Protein AF-A0A2R5L543-F1 (afdb_monomer_lite)

Organism: NCBI:txid34597

Sequence (157 aa):
MAELWMNIVAYSMCSGPPQPRDTWKALTSTNQHYLLYTSYDKSCRQVDPCTHLIYQRNDTKTKMLVFQGVSHNRGSWTVENKYILTDKPGDDQVKDYMTSTFDPEHRKYGQNLRLVFAKYGKCFILREIYDGQPNTGSTQHLQGEDSMHSRQVHAMP

Foldseek 3Di:
DKWKFWFFPDPVQQDDDFDDQAPLQQVPLDQKTWGPDIDDPDPPQDDAARWMWGWDDDDPVQQKTKTWIWGDDPHDIDTAIKIKRQADVPGRPPRQKIWIDRDPVPSLQTWIWGWPGGDRPGITMIMTDDPPRRHNDHDDDPVPVVVPPPPDDDDDD

pLDDT: mean 71.65, std 20.93, range [25.69, 94.62]

Secondary structure (DSSP, 8-state):
---EEEEBS-GGGG-SPPPP--HHHHHHS-SEEEEEEEE-SSGGGPPPTT-EEEEEEEETTTTEEEEEEEEEETTEEEEEEEEEE-SBTTBTT-TTEEEEESSGGGGGGSEEEEEEEEETTTEEEEEE---SS----SSSSTTTSGGGSS--S----

Radius of gyration: 17.27 Å; chains: 1; bounding box: 71×31×38 Å

InterPro domains:
  IPR002970 Tick histamine-binding protein [PF02098] (21-129)
  IPR012674 Calycin [G3DSA:2.40.128.20] (18-147)
  IPR012674 Calycin [SSF50814] (14-136)

Structure (mmCIF, N/CA/C/O backbone):
data_AF-A0A2R5L543-F1
#
_entry.id   AF-A0A2R5L543-F1
#
loop_
_atom_site.group_PDB
_atom_site.id
_atom_site.type_symbol
_atom_site.label_atom_id
_atom_site.label_alt_id
_atom_site.label_comp_id
_atom_site.label_asym_id
_atom_site.label_entity_id
_atom_site.label_seq_id
_atom_site.pdbx_PDB_ins_code
_atom_site.Cartn_x
_atom_site.Cartn_y
_atom_site.Cartn_z
_atom_site.occupancy
_atom_site.B_iso_or_equiv
_atom_site.auth_seq_id
_atom_site.auth_comp_id
_atom_site.auth_asym_id
_atom_site.auth_atom_id
_atom_site.pdbx_PDB_model_num
ATOM 1 N N . MET A 1 1 ? 0.700 19.748 -4.240 1.00 27.98 1 MET A N 1
ATOM 2 C CA . MET A 1 1 ? -0.182 19.047 -5.199 1.00 27.98 1 MET A CA 1
ATOM 3 C C . MET A 1 1 ? -0.145 17.577 -4.846 1.00 27.98 1 MET A C 1
ATOM 5 O O . MET A 1 1 ? 0.912 17.118 -4.442 1.00 27.98 1 MET A O 1
ATOM 9 N N . ALA A 1 2 ? -1.295 16.908 -4.821 1.00 25.69 2 ALA A N 1
ATOM 10 C CA . ALA A 1 2 ? -1.396 15.585 -4.221 1.00 25.69 2 ALA A CA 1
ATOM 11 C C . ALA A 1 2 ? -1.314 14.495 -5.273 1.00 25.69 2 ALA A C 1
ATOM 13 O O . ALA A 1 2 ? -2.094 14.483 -6.220 1.00 25.69 2 ALA A O 1
ATOM 14 N N . GLU A 1 3 ? -0.380 13.591 -5.061 1.00 35.31 3 GLU A N 1
ATOM 15 C CA . GLU A 1 3 ? -0.176 12.420 -5.889 1.00 35.31 3 GLU A CA 1
ATOM 16 C C . GLU A 1 3 ? -1.114 11.316 -5.376 1.00 35.31 3 GLU A C 1
ATOM 18 O O . GLU A 1 3 ? -1.391 11.246 -4.181 1.00 35.31 3 GLU A O 1
ATOM 23 N N . LEU A 1 4 ? -1.726 10.519 -6.251 1.00 37.88 4 LEU A N 1
ATOM 24 C CA . LEU A 1 4 ? -2.731 9.521 -5.861 1.00 37.88 4 LEU A CA 1
ATOM 25 C C . LEU A 1 4 ? -2.165 8.120 -6.101 1.00 37.88 4 LEU A C 1
ATOM 27 O O . LEU A 1 4 ? -1.854 7.781 -7.237 1.00 37.88 4 LEU A O 1
ATOM 31 N N . TRP A 1 5 ? -2.082 7.297 -5.057 1.00 41.22 5 TRP A N 1
ATOM 32 C CA . TRP A 1 5 ? -1.688 5.888 -5.152 1.00 41.22 5 TRP A CA 1
ATOM 33 C C . TRP A 1 5 ? -2.949 5.023 -5.059 1.00 41.22 5 TRP A C 1
ATOM 35 O O . TRP A 1 5 ? -3.535 4.894 -3.987 1.00 41.22 5 TRP A O 1
ATOM 45 N N . MET A 1 6 ? -3.428 4.433 -6.155 1.00 43.66 6 MET A N 1
ATOM 46 C CA . MET A 1 6 ? -4.646 3.613 -6.111 1.00 43.66 6 MET A CA 1
ATOM 47 C C . MET A 1 6 ? -4.321 2.118 -6.180 1.00 43.66 6 MET A C 1
ATOM 49 O O . MET A 1 6 ? -4.254 1.531 -7.252 1.00 43.66 6 MET A O 1
ATOM 53 N N . ASN A 1 7 ? -4.161 1.470 -5.027 1.00 46.66 7 ASN A N 1
ATOM 54 C CA . ASN A 1 7 ? -4.130 0.006 -4.959 1.00 46.66 7 ASN A CA 1
ATOM 55 C C . ASN A 1 7 ? -5.557 -0.540 -5.103 1.00 46.66 7 ASN A C 1
ATOM 57 O O . ASN A 1 7 ? -6.376 -0.475 -4.183 1.00 46.66 7 ASN A O 1
ATOM 61 N N . ILE A 1 8 ? -5.868 -1.084 -6.270 1.00 43.12 8 ILE A N 1
ATOM 62 C CA . ILE A 1 8 ? -7.205 -1.547 -6.609 1.00 43.12 8 ILE A CA 1
ATOM 63 C C . ILE A 1 8 ? -7.155 -3.057 -6.847 1.00 43.12 8 ILE A C 1
ATOM 65 O O . ILE A 1 8 ? -6.494 -3.528 -7.760 1.00 43.12 8 ILE A O 1
ATOM 69 N N . VAL A 1 9 ? -7.914 -3.831 -6.070 1.00 44.66 9 VAL A N 1
ATOM 70 C CA . VAL A 1 9 ? -8.144 -5.252 -6.378 1.00 44.66 9 VAL A CA 1
ATOM 71 C C . VAL A 1 9 ? -9.233 -5.413 -7.465 1.00 44.66 9 VAL A C 1
ATOM 73 O O . VAL A 1 9 ? -9.141 -6.343 -8.254 1.00 44.66 9 VAL A O 1
ATOM 76 N N . ALA A 1 10 ? -10.183 -4.471 -7.622 1.00 44.66 10 ALA A N 1
ATOM 77 C CA . ALA A 1 10 ? -10.929 -4.200 -8.875 1.00 44.66 10 ALA A CA 1
ATOM 78 C C . ALA A 1 10 ? -11.741 -2.877 -8.800 1.00 44.66 10 ALA A C 1
ATOM 80 O O . ALA A 1 10 ? -12.500 -2.677 -7.854 1.00 44.66 10 ALA A O 1
ATOM 81 N N . TYR A 1 11 ? -11.622 -1.970 -9.788 1.00 42.97 11 TYR A N 1
ATOM 82 C CA . TYR A 1 11 ? -12.240 -0.618 -9.749 1.00 42.97 11 TYR A CA 1
ATOM 83 C C . TYR A 1 11 ? -13.774 -0.683 -9.768 1.00 42.97 11 TYR A C 1
ATOM 85 O O . TYR A 1 11 ? -14.451 0.029 -9.028 1.00 42.97 11 TYR A O 1
ATOM 93 N N . SER A 1 12 ? -14.325 -1.626 -10.534 1.00 50.31 12 SER A N 1
ATOM 94 C CA . SER A 1 12 ? -15.762 -1.920 -10.581 1.00 50.31 12 SER A CA 1
ATOM 95 C C . SER A 1 12 ? -16.331 -2.415 -9.242 1.00 50.31 12 SER A C 1
ATOM 97 O O . SER A 1 12 ? -17.536 -2.309 -9.011 1.00 50.31 12 SER A O 1
ATOM 99 N N . MET A 1 13 ? -15.483 -2.910 -8.330 1.00 57.69 13 MET A N 1
ATOM 100 C CA . MET A 1 13 ? -15.889 -3.403 -7.008 1.00 57.69 13 MET A CA 1
ATOM 101 C C . MET A 1 13 ? -15.838 -2.338 -5.903 1.00 57.69 13 MET A C 1
ATOM 103 O O . MET A 1 13 ? -16.210 -2.626 -4.761 1.00 57.69 13 MET A O 1
ATOM 107 N N . CYS A 1 14 ? -15.425 -1.109 -6.227 1.00 70.25 14 CYS A N 1
ATOM 108 C CA . CYS A 1 14 ? -15.412 0.022 -5.296 1.00 70.25 14 CYS A CA 1
ATOM 109 C C . CYS A 1 14 ? -16.771 0.728 -5.158 1.00 70.25 14 CYS A C 1
ATOM 111 O O . CYS A 1 14 ? -16.865 1.755 -4.492 1.00 70.25 14 CYS A O 1
ATOM 113 N N . SER A 1 15 ? -17.835 0.194 -5.760 1.00 69.06 15 SER A N 1
ATOM 114 C CA . SER A 1 15 ? -19.181 0.766 -5.699 1.00 69.06 15 SER A CA 1
ATOM 115 C C . SER A 1 15 ? -19.835 0.580 -4.321 1.00 69.06 15 SER A C 1
ATOM 117 O O . SER A 1 15 ? -19.670 -0.450 -3.663 1.00 69.06 15 SER A O 1
ATOM 119 N N . GLY A 1 16 ? -20.597 1.580 -3.866 1.00 73.56 16 GLY A N 1
ATOM 120 C CA . GLY A 1 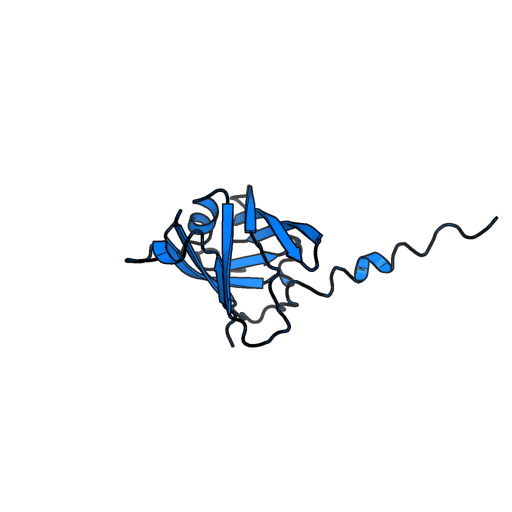16 ? -21.315 1.589 -2.582 1.00 73.56 16 GLY A CA 1
ATOM 121 C C . G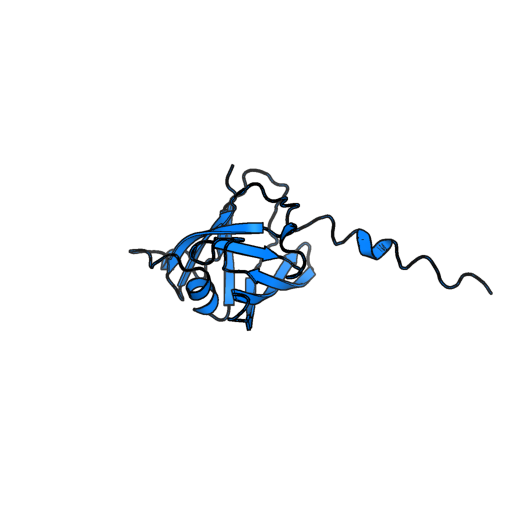LY A 1 16 ? -20.559 2.280 -1.433 1.00 73.56 16 GLY A C 1
ATOM 122 O O . GLY A 1 16 ? -19.456 2.784 -1.636 1.00 73.56 16 GLY A O 1
ATOM 123 N N . PRO A 1 17 ? -21.128 2.298 -0.212 1.00 84.50 17 PRO A N 1
ATOM 124 C CA . PRO A 1 17 ? -20.588 3.090 0.891 1.00 84.50 17 PRO A CA 1
ATOM 125 C C . PRO A 1 17 ? -19.200 2.592 1.336 1.00 84.50 17 PRO A C 1
ATOM 127 O O . PRO A 1 17 ? -18.983 1.372 1.365 1.00 84.50 17 PRO A O 1
ATOM 130 N N . PRO A 1 18 ? -18.264 3.503 1.667 1.00 87.62 18 PRO A N 1
ATOM 131 C CA . PRO A 1 18 ? -16.936 3.146 2.158 1.00 87.62 18 PRO A CA 1
ATOM 132 C C . PRO A 1 18 ? -16.989 2.542 3.566 1.00 87.62 18 PRO A C 1
ATOM 134 O O . PRO A 1 18 ? -17.868 2.860 4.368 1.00 87.62 18 PRO A O 1
ATOM 137 N N . GLN A 1 19 ? -16.003 1.706 3.883 1.00 91.31 19 GLN A N 1
ATOM 138 C CA . GLN A 1 19 ? -15.714 1.269 5.249 1.00 91.31 19 GLN A CA 1
ATOM 139 C C . GLN A 1 19 ? -14.821 2.291 5.976 1.00 91.31 19 GLN A C 1
ATOM 141 O O . GLN A 1 19 ? -14.235 3.168 5.329 1.00 91.31 19 GLN A O 1
ATOM 146 N N . PRO A 1 20 ? -14.693 2.202 7.317 1.00 92.88 20 PRO A N 1
ATOM 147 C CA . PRO A 1 20 ? -13.780 3.052 8.072 1.00 92.88 20 PRO A CA 1
ATOM 148 C C . PRO A 1 20 ? -12.358 3.037 7.499 1.00 92.88 20 PRO A C 1
ATOM 150 O O . PRO A 1 20 ? -11.848 2.010 7.048 1.00 92.88 20 PRO A O 1
ATOM 153 N N . ARG A 1 21 ? -11.699 4.193 7.530 1.00 91.62 21 ARG A N 1
ATOM 154 C CA . ARG A 1 21 ? -10.339 4.347 7.009 1.00 91.62 21 ARG A CA 1
ATOM 155 C C . AR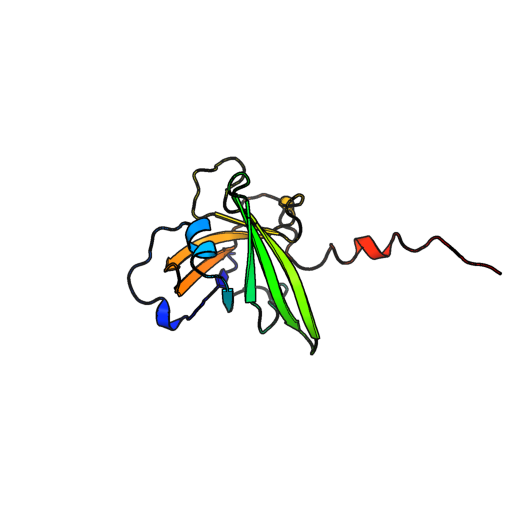G A 1 21 ? -9.344 3.809 8.035 1.00 91.62 21 ARG A C 1
ATOM 157 O O . ARG A 1 21 ? -8.996 4.495 8.988 1.00 91.62 21 ARG A O 1
ATOM 164 N N . ASP A 1 22 ? -8.960 2.558 7.834 1.00 93.81 22 ASP A N 1
ATOM 165 C CA . ASP A 1 22 ? -8.006 1.812 8.650 1.00 93.81 22 ASP A CA 1
ATOM 166 C C . ASP A 1 22 ? -7.017 1.123 7.698 1.00 93.81 22 ASP A C 1
ATOM 168 O O . ASP A 1 22 ? -7.385 0.187 6.981 1.00 93.81 22 ASP A O 1
ATOM 172 N N . THR A 1 23 ? -5.794 1.652 7.621 1.00 91.88 23 THR A N 1
ATOM 173 C CA . THR A 1 23 ? -4.734 1.191 6.711 1.00 91.88 23 THR A CA 1
ATOM 174 C C . THR A 1 23 ? -4.308 -0.231 7.027 1.00 91.88 23 THR A C 1
ATOM 176 O O . THR A 1 23 ? -4.171 -1.037 6.106 1.00 91.88 23 THR A O 1
ATOM 179 N N . TRP A 1 24 ? -4.194 -0.576 8.312 1.00 92.50 24 TRP A N 1
ATOM 180 C CA . TRP A 1 24 ? -3.880 -1.935 8.742 1.00 92.50 24 TRP A CA 1
ATOM 181 C C . TRP A 1 24 ? -4.930 -2.926 8.241 1.00 92.50 24 TRP A C 1
ATOM 183 O O . TRP A 1 24 ? -4.589 -3.904 7.572 1.00 92.50 24 TRP A O 1
ATOM 193 N N . LYS A 1 25 ? -6.220 -2.662 8.495 1.00 93.12 25 LYS A N 1
ATOM 194 C CA . LYS A 1 25 ? -7.306 -3.541 8.023 1.00 93.12 25 LYS A CA 1
ATOM 195 C C . LYS A 1 25 ? -7.387 -3.605 6.503 1.00 93.12 25 LYS A C 1
ATOM 197 O O . LYS A 1 25 ? -7.588 -4.687 5.960 1.00 93.12 25 LYS A O 1
ATOM 202 N N . ALA A 1 26 ? -7.219 -2.481 5.807 1.00 90.06 26 ALA A N 1
ATOM 203 C CA . ALA A 1 26 ? -7.249 -2.462 4.347 1.00 90.06 26 ALA A CA 1
ATOM 204 C C . ALA A 1 26 ? -6.156 -3.361 3.747 1.00 90.06 26 ALA A C 1
ATOM 206 O O . ALA A 1 26 ? -6.454 -4.200 2.898 1.00 90.06 26 ALA A O 1
ATOM 207 N N . LEU A 1 27 ? -4.922 -3.252 4.241 1.00 89.12 27 LEU A N 1
ATOM 208 C CA . LEU A 1 27 ? -3.766 -3.968 3.699 1.00 89.12 27 LEU A CA 1
ATOM 209 C C . LEU A 1 27 ? -3.686 -5.442 4.119 1.00 89.12 27 LEU A C 1
ATOM 211 O O . LEU A 1 27 ? -3.111 -6.241 3.386 1.00 89.12 27 LEU A O 1
ATOM 215 N N . THR A 1 28 ? -4.273 -5.811 5.260 1.00 91.12 28 THR A N 1
ATOM 216 C CA . THR A 1 28 ? -4.297 -7.202 5.759 1.00 91.12 28 THR A CA 1
ATOM 217 C C . THR A 1 28 ? -5.546 -7.983 5.349 1.00 91.12 28 THR A C 1
ATOM 219 O O . THR A 1 28 ? -5.646 -9.176 5.615 1.00 91.12 28 THR A O 1
ATOM 222 N N . SER A 1 29 ? -6.509 -7.331 4.689 1.00 89.81 29 SER A N 1
ATOM 223 C CA . SER A 1 29 ? -7.758 -7.973 4.258 1.00 89.81 29 SER A CA 1
ATOM 224 C C . SER A 1 29 ? -7.612 -8.915 3.058 1.00 89.81 29 SER A C 1
ATOM 226 O O . SER A 1 29 ? -8.512 -9.716 2.806 1.00 89.81 29 SER A O 1
ATOM 228 N N . THR A 1 30 ? -6.499 -8.833 2.326 1.00 86.62 30 THR A N 1
ATOM 229 C CA . THR A 1 30 ? -6.132 -9.748 1.239 1.00 86.62 30 THR A CA 1
ATOM 230 C C . THR A 1 30 ? -4.633 -10.023 1.268 1.00 86.62 30 THR A C 1
ATOM 232 O O . THR A 1 30 ? -3.845 -9.212 1.754 1.00 86.62 30 THR A O 1
ATOM 235 N N . ASN A 1 31 ? -4.230 -11.155 0.688 1.00 87.62 31 ASN A N 1
ATOM 236 C CA . ASN A 1 31 ? -2.816 -11.504 0.546 1.00 87.62 31 ASN A CA 1
ATOM 237 C C . ASN A 1 31 ? -2.140 -10.803 -0.638 1.00 87.62 31 ASN A C 1
ATOM 239 O O . ASN A 1 31 ? -0.918 -10.818 -0.726 1.00 87.62 31 ASN A O 1
ATOM 243 N N . GLN A 1 32 ? -2.900 -10.224 -1.568 1.00 87.69 32 GLN A N 1
ATOM 244 C CA . GLN A 1 32 ? -2.349 -9.611 -2.771 1.00 87.69 32 GLN A CA 1
ATOM 245 C C . GLN A 1 32 ? -3.102 -8.332 -3.131 1.00 87.69 32 GLN A C 1
ATOM 247 O O . GLN A 1 32 ? -4.329 -8.269 -3.000 1.00 87.69 32 GLN A O 1
ATOM 252 N N . HIS A 1 33 ? -2.353 -7.334 -3.598 1.00 86.38 33 HIS A N 1
ATOM 253 C CA . HIS A 1 33 ? -2.851 -6.017 -3.996 1.00 86.38 33 HIS A CA 1
ATOM 254 C C . HIS A 1 33 ? -2.276 -5.643 -5.354 1.00 86.38 33 HIS A C 1
ATOM 256 O O . HIS A 1 33 ? -1.065 -5.700 -5.535 1.00 86.38 33 HIS A O 1
ATOM 262 N N . TYR A 1 34 ? -3.122 -5.236 -6.294 1.00 85.38 34 TYR A N 1
ATOM 263 C CA . TYR A 1 34 ? -2.697 -4.833 -7.633 1.00 85.38 34 TYR A CA 1
ATOM 264 C C . TYR A 1 34 ? -2.831 -3.319 -7.795 1.00 85.38 34 TYR A C 1
ATOM 266 O O . TYR A 1 34 ? -3.793 -2.710 -7.322 1.00 85.38 34 TYR A O 1
ATOM 274 N N . LEU A 1 35 ? -1.875 -2.694 -8.475 1.00 82.06 35 LEU A N 1
ATOM 275 C CA . LEU A 1 35 ? -1.983 -1.296 -8.868 1.00 82.06 35 LEU A CA 1
ATOM 276 C C . LEU A 1 35 ? -2.654 -1.226 -10.241 1.00 82.06 35 LEU A C 1
ATOM 278 O O . LEU A 1 35 ? -2.049 -1.588 -11.247 1.00 82.06 35 LEU A O 1
ATOM 282 N N . LEU A 1 36 ? -3.905 -0.761 -10.287 1.00 79.94 36 LEU A N 1
ATOM 283 C CA . LEU A 1 36 ? -4.645 -0.646 -11.554 1.00 79.94 36 LEU A CA 1
ATOM 284 C C . LEU A 1 36 ? -4.644 0.768 -12.125 1.00 79.94 36 LEU A C 1
ATOM 286 O O . LEU A 1 36 ? -4.785 0.938 -13.332 1.00 79.94 36 LEU A O 1
ATOM 290 N N . TYR A 1 37 ? -4.530 1.788 -11.276 1.00 75.94 37 TYR A N 1
ATOM 291 C CA . TYR A 1 37 ? -4.528 3.173 -11.722 1.00 75.94 37 TYR A CA 1
ATOM 292 C C . TYR A 1 37 ? -3.682 4.032 -10.799 1.00 75.94 37 TYR A C 1
ATOM 294 O O . TYR A 1 37 ? -3.670 3.870 -9.580 1.00 75.94 37 TYR A O 1
ATOM 302 N N . THR A 1 38 ? -3.020 5.005 -11.399 1.00 74.75 38 THR A N 1
ATOM 303 C CA . THR A 1 38 ? -2.322 6.050 -10.678 1.00 74.75 38 THR A CA 1
ATOM 304 C C . THR A 1 38 ? -2.479 7.372 -11.417 1.00 74.75 38 THR A C 1
ATOM 306 O O . THR A 1 38 ? -2.616 7.385 -12.641 1.00 74.75 38 THR A O 1
ATOM 309 N N . SER A 1 39 ? -2.485 8.484 -10.684 1.00 71.81 39 SER A N 1
ATOM 310 C CA . SER A 1 39 ? -2.475 9.820 -11.282 1.00 71.81 39 SER A CA 1
ATOM 311 C C . SER A 1 39 ? -1.389 10.668 -10.638 1.00 71.81 39 SER A C 1
ATOM 313 O O . SER A 1 39 ? -1.478 11.001 -9.451 1.00 71.81 39 SER A O 1
ATOM 315 N N . TYR A 1 40 ? -0.408 11.053 -11.450 1.00 63.84 40 TYR A N 1
ATOM 316 C CA . TYR A 1 40 ? 0.648 11.992 -11.095 1.00 63.84 40 TYR A CA 1
ATOM 317 C C . TYR A 1 40 ? 0.607 13.173 -12.052 1.00 63.84 40 TYR A C 1
ATOM 319 O O . TYR A 1 40 ? 0.507 12.994 -13.262 1.00 63.84 40 TYR A O 1
ATOM 327 N N . ASP A 1 41 ? 0.716 14.376 -11.499 1.00 52.09 41 ASP A N 1
ATOM 328 C CA . ASP A 1 41 ? 0.775 15.618 -12.276 1.00 52.09 41 ASP A CA 1
ATOM 329 C C . ASP A 1 41 ? 2.159 15.827 -12.929 1.00 52.09 41 ASP A C 1
ATOM 331 O O . ASP A 1 41 ? 2.299 16.521 -13.930 1.00 52.09 41 ASP A O 1
ATOM 335 N N . LYS A 1 42 ? 3.211 15.185 -12.392 1.00 50.81 42 LYS A N 1
ATOM 336 C CA . LYS A 1 42 ? 4.583 15.250 -12.921 1.00 50.81 42 LYS A CA 1
ATOM 337 C C . LYS A 1 42 ? 5.090 13.865 -13.321 1.00 50.81 42 LYS A C 1
ATOM 339 O O . LYS A 1 42 ? 5.056 12.926 -12.532 1.00 50.81 42 LYS A O 1
ATOM 344 N N . SER A 1 43 ? 5.622 13.763 -14.540 1.00 46.25 43 SER A N 1
ATOM 345 C CA . SER A 1 43 ? 6.103 12.524 -15.177 1.00 46.25 43 SER A CA 1
ATOM 346 C C . SER A 1 43 ? 7.301 11.851 -14.492 1.00 46.25 43 SER A C 1
ATOM 348 O O . SER A 1 43 ? 7.619 10.710 -14.812 1.00 46.25 43 SER A O 1
ATOM 350 N N . CYS A 1 44 ? 7.970 12.517 -13.546 1.00 47.81 44 CYS A N 1
ATOM 351 C CA . CYS A 1 44 ? 9.171 11.999 -12.884 1.00 47.81 44 CYS A CA 1
ATOM 352 C C . CYS A 1 44 ? 8.915 10.821 -11.927 1.00 47.81 44 CYS A C 1
ATOM 354 O O . CYS A 1 44 ? 9.869 10.223 -11.437 1.00 47.81 44 CYS A O 1
ATOM 356 N N . ARG A 1 45 ? 7.651 10.467 -11.672 1.00 57.62 45 ARG A N 1
ATOM 357 C CA . ARG A 1 45 ? 7.247 9.342 -10.815 1.00 57.62 45 ARG A CA 1
ATOM 358 C C . ARG A 1 45 ? 6.407 8.335 -11.594 1.00 57.62 45 ARG A C 1
ATOM 360 O O . ARG A 1 45 ? 5.330 7.933 -11.165 1.00 57.62 45 ARG A O 1
ATOM 367 N N . GLN A 1 46 ? 6.881 7.969 -12.783 1.00 62.31 46 GLN A N 1
ATOM 368 C CA . GLN A 1 46 ? 6.242 6.929 -13.576 1.00 62.31 46 GLN A CA 1
ATOM 369 C C . GLN A 1 46 ? 6.276 5.617 -12.788 1.00 62.31 46 GLN A C 1
ATOM 371 O O . GLN A 1 46 ? 7.345 5.145 -12.409 1.00 62.31 46 GLN A O 1
ATOM 376 N N . VAL A 1 47 ? 5.100 5.059 -12.507 1.00 71.00 47 VAL A N 1
ATOM 377 C CA . VAL A 1 47 ? 5.013 3.752 -11.864 1.00 71.00 47 VAL A CA 1
ATOM 378 C C . VAL A 1 47 ? 5.167 2.676 -12.922 1.00 71.00 47 VAL A C 1
ATOM 380 O O . VAL A 1 47 ? 4.549 2.745 -13.987 1.00 71.00 47 VAL A O 1
ATOM 383 N N . ASP A 1 48 ? 5.994 1.689 -12.608 1.00 77.69 48 ASP A N 1
ATOM 384 C CA . ASP A 1 48 ? 6.222 0.547 -13.471 1.00 77.69 48 ASP A CA 1
ATOM 385 C C . ASP A 1 48 ? 4.908 -0.209 -13.759 1.00 77.69 48 ASP A C 1
ATOM 387 O O . ASP A 1 48 ? 4.089 -0.432 -12.853 1.00 77.69 48 ASP A O 1
ATOM 391 N N . PRO A 1 49 ? 4.695 -0.648 -15.009 1.00 79.81 49 PRO A N 1
ATOM 392 C CA . PRO A 1 49 ? 3.621 -1.568 -15.360 1.00 79.81 49 PRO A CA 1
ATOM 393 C C . PRO A 1 49 ? 3.589 -2.835 -14.495 1.00 79.81 49 PRO A C 1
ATOM 395 O O . PRO A 1 49 ? 4.591 -3.259 -13.920 1.00 79.81 49 PRO A O 1
ATOM 398 N N . CYS A 1 50 ? 2.415 -3.471 -14.434 1.00 83.19 50 CYS A N 1
ATOM 399 C CA . CYS A 1 50 ? 2.197 -4.741 -13.727 1.00 83.19 50 CYS A CA 1
ATOM 400 C C . CYS A 1 50 ? 2.558 -4.715 -12.227 1.00 83.19 50 CYS A C 1
ATOM 402 O O . CYS A 1 50 ? 2.764 -5.773 -11.631 1.00 83.19 50 CYS A O 1
ATOM 404 N N . THR A 1 51 ? 2.605 -3.527 -11.613 1.00 83.81 51 THR A N 1
ATOM 405 C CA . THR A 1 51 ? 2.927 -3.367 -10.192 1.00 83.81 51 THR A CA 1
ATOM 406 C C . THR A 1 51 ? 1.887 -4.048 -9.301 1.00 83.81 51 THR A C 1
ATOM 408 O O . THR A 1 51 ? 0.690 -3.758 -9.379 1.00 83.81 51 THR A O 1
ATOM 411 N N . HIS A 1 52 ? 2.343 -4.930 -8.416 1.00 86.94 52 HIS A N 1
ATOM 412 C CA . HIS A 1 52 ? 1.519 -5.554 -7.385 1.00 86.94 52 HIS A CA 1
ATOM 413 C C . HIS A 1 52 ? 2.341 -5.904 -6.141 1.00 86.94 52 HIS A C 1
ATOM 415 O O . HIS A 1 52 ? 3.569 -5.949 -6.175 1.00 86.94 52 HIS A O 1
ATOM 421 N N . LEU A 1 53 ? 1.649 -6.122 -5.026 1.00 87.94 53 LEU A N 1
ATOM 422 C CA . LEU A 1 53 ? 2.216 -6.447 -3.723 1.00 87.94 53 LEU A CA 1
ATOM 423 C C . LEU A 1 53 ? 1.659 -7.784 -3.243 1.00 87.94 53 LEU A C 1
ATOM 425 O O . LEU A 1 53 ? 0.448 -7.995 -3.293 1.00 87.94 53 LEU A O 1
ATOM 429 N N . ILE A 1 54 ? 2.528 -8.651 -2.733 1.00 89.19 54 ILE A N 1
ATOM 430 C CA . ILE A 1 54 ? 2.181 -9.945 -2.141 1.00 89.19 54 ILE A CA 1
ATOM 431 C C . ILE A 1 54 ? 2.563 -9.904 -0.664 1.00 89.19 54 ILE A C 1
ATOM 433 O O . ILE A 1 54 ? 3.718 -9.661 -0.322 1.00 89.19 54 ILE A O 1
ATOM 437 N N . TYR A 1 55 ? 1.592 -10.113 0.216 1.00 89.56 55 TYR A N 1
ATOM 438 C CA . TYR A 1 55 ? 1.783 -10.106 1.660 1.00 89.56 55 TYR A CA 1
ATOM 439 C C . TYR A 1 55 ? 2.776 -11.191 2.087 1.00 89.56 55 TYR A C 1
ATOM 441 O O . TYR A 1 55 ? 2.648 -12.344 1.680 1.00 89.56 55 TYR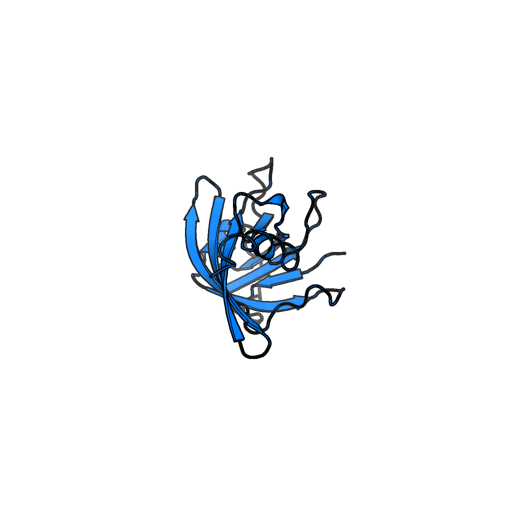 A O 1
ATOM 449 N N . GLN A 1 56 ? 3.753 -10.816 2.915 1.00 94.50 56 GLN A N 1
ATOM 450 C CA . GLN A 1 56 ? 4.765 -11.735 3.444 1.00 94.50 56 GLN A CA 1
ATOM 451 C C . GLN A 1 56 ? 4.582 -11.946 4.946 1.00 94.50 56 GLN A C 1
ATOM 453 O O . GLN A 1 56 ? 4.422 -13.072 5.412 1.00 94.50 56 GLN A O 1
ATOM 458 N N . ARG A 1 57 ? 4.621 -10.857 5.721 1.00 94.62 57 ARG A N 1
ATOM 459 C CA . ARG A 1 57 ? 4.538 -10.894 7.188 1.00 94.62 57 ARG A CA 1
ATOM 460 C C . ARG A 1 57 ? 4.115 -9.546 7.762 1.00 94.62 57 ARG A C 1
ATOM 462 O O . ARG A 1 57 ? 4.130 -8.535 7.062 1.00 94.62 57 ARG A O 1
ATOM 469 N N . ASN A 1 58 ? 3.805 -9.528 9.053 1.00 94.31 58 ASN A N 1
ATOM 470 C CA . ASN A 1 58 ? 3.531 -8.313 9.806 1.00 94.31 58 ASN A CA 1
ATOM 471 C C . ASN A 1 58 ? 4.253 -8.305 11.158 1.00 94.31 58 ASN A C 1
ATOM 473 O O . ASN A 1 58 ? 4.699 -9.340 11.650 1.00 94.31 58 ASN A O 1
ATOM 477 N N . ASP A 1 59 ? 4.360 -7.114 11.733 1.00 92.62 59 ASP A N 1
ATOM 478 C CA . ASP A 1 59 ? 4.728 -6.879 13.121 1.00 92.62 59 ASP A CA 1
ATOM 479 C C . ASP A 1 59 ? 3.694 -5.918 13.719 1.00 92.62 59 ASP A C 1
ATOM 481 O O . ASP A 1 59 ? 3.620 -4.734 13.383 1.00 92.62 59 ASP A O 1
ATOM 485 N N . THR A 1 60 ? 2.846 -6.455 14.593 1.00 90.44 60 THR A N 1
ATOM 486 C CA . THR A 1 60 ? 1.768 -5.707 15.249 1.00 90.44 60 THR A CA 1
ATOM 487 C C . THR A 1 60 ? 2.285 -4.704 16.274 1.00 90.44 60 THR A C 1
ATOM 489 O O . THR A 1 60 ? 1.614 -3.702 16.519 1.00 90.44 60 THR A O 1
ATOM 492 N N . LYS A 1 61 ? 3.469 -4.937 16.855 1.00 88.94 61 LYS A N 1
ATOM 493 C CA . LYS A 1 61 ? 4.077 -4.048 17.850 1.00 88.94 61 LYS A CA 1
ATOM 494 C C . LYS A 1 61 ? 4.592 -2.778 17.186 1.00 88.94 61 LYS A C 1
ATOM 496 O O . LYS A 1 61 ? 4.374 -1.689 17.708 1.00 88.94 61 LYS A O 1
ATOM 501 N N . THR A 1 62 ? 5.246 -2.920 16.036 1.00 86.19 62 THR A N 1
ATOM 502 C CA . THR A 1 62 ? 5.766 -1.785 15.254 1.00 86.19 62 THR A CA 1
ATOM 503 C C . THR A 1 62 ? 4.771 -1.259 14.219 1.00 86.19 62 THR A C 1
ATOM 505 O O . THR A 1 62 ? 5.090 -0.321 13.495 1.00 86.19 62 THR A O 1
ATOM 508 N N . LYS A 1 63 ? 3.556 -1.833 14.152 1.00 89.69 63 LYS A N 1
ATOM 509 C CA . LYS A 1 63 ? 2.522 -1.504 13.154 1.00 89.69 63 LYS A CA 1
ATOM 510 C C . LYS A 1 63 ? 3.086 -1.547 11.722 1.00 89.69 63 LYS A C 1
ATOM 512 O O . LYS A 1 63 ? 2.767 -0.705 10.884 1.00 89.69 63 LYS A O 1
ATOM 517 N N . MET A 1 64 ? 3.924 -2.547 11.447 1.00 91.56 64 MET A N 1
ATOM 518 C CA . MET A 1 64 ? 4.613 -2.734 10.174 1.00 91.56 64 MET A CA 1
ATOM 519 C C . MET A 1 64 ? 4.043 -3.926 9.401 1.00 91.56 64 MET A C 1
ATOM 521 O O . MET A 1 64 ? 3.793 -4.998 9.953 1.00 91.56 64 MET A O 1
ATOM 525 N N . LEU A 1 65 ? 3.902 -3.758 8.092 1.00 91.81 65 LEU A N 1
ATOM 526 C CA . LEU A 1 65 ? 3.563 -4.802 7.134 1.00 91.81 65 LEU A CA 1
ATOM 527 C C . LEU A 1 65 ? 4.702 -4.946 6.125 1.00 91.81 65 LEU A C 1
ATOM 529 O O . LEU A 1 65 ? 5.232 -3.947 5.639 1.00 91.81 65 LEU A O 1
ATOM 533 N N . VAL A 1 66 ? 5.062 -6.181 5.789 1.00 91.75 66 VAL A N 1
ATOM 534 C CA . VAL A 1 66 ? 6.074 -6.486 4.773 1.00 91.75 66 VAL A CA 1
ATOM 535 C C . VAL A 1 66 ? 5.393 -7.149 3.588 1.00 91.75 66 VAL A C 1
ATOM 537 O O . VAL A 1 66 ? 4.710 -8.168 3.733 1.00 91.75 66 VAL A O 1
ATOM 540 N N . PHE A 1 67 ? 5.613 -6.575 2.413 1.00 89.44 67 PHE A N 1
ATOM 541 C CA . PHE A 1 67 ? 5.133 -7.079 1.138 1.00 89.44 67 PHE A CA 1
ATOM 542 C C . PHE A 1 67 ? 6.313 -7.365 0.216 1.00 89.44 67 PHE A C 1
ATOM 544 O O . PHE A 1 67 ? 7.291 -6.628 0.209 1.00 89.44 67 PHE A O 1
ATOM 551 N N . GLN A 1 68 ? 6.194 -8.392 -0.613 1.00 90.19 68 GLN A N 1
ATOM 552 C CA . GLN A 1 68 ? 7.015 -8.534 -1.805 1.00 90.19 68 GLN A CA 1
ATOM 553 C C . GLN A 1 68 ? 6.343 -7.735 -2.924 1.00 90.19 68 GLN A C 1
ATOM 555 O O . GLN A 1 68 ? 5.223 -8.045 -3.331 1.00 90.19 68 GLN A O 1
ATOM 560 N N . GLY A 1 69 ? 6.995 -6.671 -3.370 1.00 85.75 69 GLY A N 1
ATOM 561 C CA . GLY A 1 69 ? 6.613 -5.896 -4.536 1.00 85.75 69 GLY A CA 1
ATOM 562 C C . GLY A 1 69 ? 7.159 -6.518 -5.811 1.00 85.75 69 GLY A C 1
ATOM 563 O O . GLY A 1 69 ? 8.309 -6.947 -5.860 1.00 85.75 69 GLY A O 1
ATOM 564 N N . VAL A 1 70 ? 6.318 -6.557 -6.835 1.00 85.88 70 VAL A N 1
ATOM 565 C CA . VAL A 1 70 ? 6.654 -7.058 -8.165 1.00 85.88 70 VAL A CA 1
ATOM 566 C C . VAL A 1 70 ? 6.231 -6.012 -9.183 1.00 85.88 70 VAL A C 1
ATOM 568 O O . VAL A 1 70 ? 5.100 -5.528 -9.119 1.00 85.88 70 VAL A O 1
ATOM 571 N N . SER A 1 71 ? 7.109 -5.672 -10.120 1.00 85.12 71 SER A N 1
ATOM 572 C CA . SER A 1 71 ? 6.808 -4.779 -11.242 1.00 85.12 71 SER A CA 1
ATOM 573 C C . SER A 1 71 ? 7.508 -5.236 -12.522 1.00 85.12 71 SER A C 1
ATOM 575 O O . SER A 1 71 ? 8.402 -6.083 -12.489 1.00 85.12 71 SER A O 1
ATOM 577 N N . HIS A 1 72 ? 7.085 -4.698 -13.666 1.00 84.31 72 HIS A N 1
ATOM 578 C CA . HIS A 1 72 ? 7.699 -4.976 -14.958 1.00 84.31 72 HIS A CA 1
ATOM 579 C C . HIS A 1 72 ? 8.054 -3.677 -15.676 1.00 84.31 72 HIS A C 1
ATOM 581 O O . HIS A 1 72 ? 7.177 -2.877 -16.004 1.00 84.31 72 HIS A O 1
ATOM 587 N N . ASN A 1 73 ? 9.333 -3.498 -15.994 1.00 80.12 73 ASN A N 1
ATOM 588 C CA . ASN A 1 73 ? 9.830 -2.325 -16.703 1.00 80.12 73 ASN A CA 1
ATOM 589 C C . ASN A 1 73 ? 10.834 -2.754 -17.781 1.00 80.12 73 ASN A C 1
ATOM 591 O O . ASN A 1 73 ? 11.688 -3.598 -17.532 1.00 80.12 73 ASN A O 1
ATOM 595 N N . ARG A 1 74 ? 10.715 -2.198 -18.996 1.00 83.25 74 ARG A N 1
ATOM 596 C CA . ARG A 1 74 ? 11.639 -2.416 -20.135 1.00 83.25 74 ARG A CA 1
ATOM 597 C C . ARG A 1 74 ? 12.000 -3.887 -20.433 1.00 83.25 74 ARG A C 1
ATOM 599 O O . ARG A 1 74 ? 13.102 -4.170 -20.887 1.00 83.25 74 ARG A O 1
ATOM 606 N N . GLY A 1 75 ? 11.062 -4.814 -20.232 1.00 87.31 75 GLY A N 1
ATOM 607 C CA . GLY A 1 75 ? 11.259 -6.239 -20.530 1.00 87.31 75 GLY A CA 1
ATOM 608 C C . GLY A 1 75 ? 11.875 -7.053 -19.388 1.00 87.31 75 GLY A C 1
ATOM 609 O O . GLY A 1 75 ? 12.170 -8.230 -19.580 1.00 87.31 75 GLY A O 1
ATOM 610 N N . SER A 1 76 ? 12.066 -6.452 -18.212 1.00 88.25 76 SER A N 1
ATOM 611 C CA . SER A 1 76 ? 12.554 -7.130 -17.012 1.00 88.25 76 SER A CA 1
ATOM 612 C C . SER A 1 76 ? 11.540 -7.055 -15.875 1.00 88.25 76 SER A C 1
ATOM 614 O O . SER A 1 76 ? 10.892 -6.025 -15.674 1.00 88.25 76 SER A O 1
ATOM 616 N N . TRP A 1 77 ? 11.443 -8.145 -15.116 1.00 88.69 77 TRP A N 1
ATOM 617 C CA . TRP A 1 77 ? 10.710 -8.191 -13.856 1.00 88.69 77 TRP A CA 1
ATOM 618 C C . TRP A 1 77 ? 11.612 -7.763 -12.703 1.00 88.69 77 TRP A C 1
ATOM 620 O O . TRP A 1 77 ? 12.723 -8.275 -12.562 1.00 88.69 77 TRP A O 1
ATOM 630 N N . THR A 1 78 ? 11.102 -6.872 -11.861 1.00 87.00 78 THR A N 1
ATOM 631 C CA . THR A 1 78 ? 11.736 -6.463 -10.607 1.00 87.00 78 THR A CA 1
ATOM 632 C C . THR A 1 78 ? 10.955 -7.069 -9.452 1.00 87.00 78 THR A C 1
ATOM 634 O O . THR A 1 78 ? 9.725 -6.998 -9.434 1.00 87.00 78 THR A O 1
ATOM 637 N N . VAL A 1 79 ? 11.665 -7.661 -8.491 1.00 87.19 79 VAL A N 1
ATOM 638 C CA . VAL A 1 79 ? 11.090 -8.202 -7.256 1.00 87.19 79 VAL A CA 1
ATOM 639 C C . VAL A 1 79 ? 11.864 -7.636 -6.073 1.00 87.19 79 VAL A C 1
ATOM 641 O O . VAL A 1 79 ? 13.066 -7.855 -5.955 1.00 87.19 79 VAL A O 1
ATOM 644 N N . GLU A 1 80 ? 11.177 -6.914 -5.198 1.00 83.69 80 GLU A N 1
ATOM 645 C CA . GLU A 1 80 ? 11.783 -6.194 -4.075 1.00 83.69 80 GLU A CA 1
ATOM 646 C C . GLU A 1 80 ? 10.859 -6.212 -2.857 1.00 83.69 80 GLU A C 1
ATOM 648 O O . GLU A 1 80 ? 9.638 -6.224 -2.993 1.00 83.69 80 GLU A O 1
ATOM 653 N N . ASN A 1 81 ? 11.410 -6.198 -1.646 1.00 85.25 81 ASN A N 1
ATOM 654 C CA . ASN A 1 81 ? 10.577 -6.070 -0.453 1.00 85.25 81 ASN A CA 1
ATOM 655 C C . ASN A 1 81 ? 10.181 -4.607 -0.229 1.00 85.25 81 ASN A C 1
ATOM 657 O O . ASN A 1 81 ? 10.999 -3.698 -0.353 1.00 85.25 81 ASN A O 1
ATOM 661 N N . LYS A 1 82 ? 8.923 -4.397 0.158 1.00 83.00 82 LYS A N 1
ATOM 662 C CA . LYS A 1 82 ? 8.372 -3.112 0.584 1.00 83.00 82 LYS A CA 1
ATOM 663 C C . LYS A 1 82 ? 7.861 -3.216 2.008 1.00 83.00 82 LYS A C 1
ATOM 665 O O . LYS A 1 82 ? 7.144 -4.153 2.365 1.00 83.00 82 LYS A O 1
ATOM 670 N N . TYR A 1 83 ? 8.207 -2.217 2.801 1.00 87.12 83 TYR A N 1
ATOM 671 C CA . TYR A 1 83 ? 7.826 -2.092 4.196 1.00 87.12 83 TYR A CA 1
ATOM 672 C C . TYR A 1 83 ? 6.805 -0.967 4.310 1.00 87.12 83 TYR A C 1
ATOM 674 O O . TYR A 1 83 ? 7.039 0.149 3.847 1.00 87.12 83 TYR A O 1
ATOM 682 N N . ILE A 1 84 ? 5.656 -1.267 4.904 1.00 88.75 84 ILE A N 1
ATOM 683 C CA . ILE A 1 84 ? 4.571 -0.311 5.101 1.00 88.75 84 ILE A CA 1
ATOM 684 C C . ILE A 1 84 ? 4.332 -0.161 6.597 1.00 88.75 84 ILE A C 1
ATOM 686 O O . ILE A 1 84 ? 3.870 -1.096 7.246 1.00 88.75 84 ILE A O 1
ATOM 690 N N . LEU A 1 85 ? 4.629 1.016 7.137 1.00 89.69 85 LEU A N 1
ATOM 691 C CA . LEU A 1 85 ? 4.292 1.381 8.511 1.00 89.69 85 LEU A CA 1
ATOM 692 C C . LEU A 1 85 ? 2.916 2.044 8.513 1.00 89.69 85 LEU A C 1
ATOM 694 O O . LEU A 1 85 ? 2.699 2.971 7.738 1.00 89.69 85 LEU A O 1
ATOM 698 N N . THR A 1 86 ? 1.978 1.581 9.337 1.00 89.00 86 THR A N 1
ATOM 699 C CA . THR A 1 86 ? 0.571 2.035 9.325 1.00 89.00 86 THR A CA 1
ATOM 700 C C . THR A 1 86 ? 0.218 2.975 10.480 1.00 89.00 86 THR A C 1
ATOM 702 O O . THR A 1 86 ? -0.954 3.169 10.795 1.00 89.00 86 THR A O 1
ATOM 705 N N . ASP A 1 87 ? 1.219 3.504 11.170 1.00 85.25 87 ASP A N 1
ATOM 706 C CA . ASP A 1 87 ? 1.095 4.508 12.221 1.00 85.25 87 ASP A CA 1
ATOM 707 C C . ASP A 1 87 ? 1.535 5.876 11.696 1.00 85.25 87 ASP A C 1
ATOM 709 O O . ASP A 1 87 ? 2.273 5.951 10.717 1.00 85.25 87 ASP A O 1
ATOM 713 N N . LYS A 1 88 ? 1.131 6.971 12.340 1.00 82.62 88 LYS A N 1
ATOM 714 C CA . LYS A 1 88 ? 1.715 8.286 12.067 1.00 82.62 88 LYS A CA 1
ATOM 715 C C . LYS A 1 88 ? 2.801 8.577 13.112 1.00 82.62 88 LYS A C 1
ATOM 717 O O . LYS A 1 88 ? 2.544 8.382 14.302 1.00 82.62 88 LYS A O 1
ATOM 722 N N . PRO A 1 89 ? 3.991 9.074 12.722 1.00 75.56 89 PRO A N 1
ATOM 723 C CA . PRO A 1 89 ? 5.021 9.445 13.687 1.00 75.56 89 PRO A CA 1
ATOM 724 C C . PRO A 1 89 ? 4.477 10.442 14.717 1.00 75.56 89 PRO A C 1
ATOM 726 O O . PRO A 1 89 ? 3.966 11.501 14.353 1.00 75.56 89 PRO A O 1
ATOM 729 N N . GLY A 1 90 ? 4.571 10.087 16.000 1.00 77.94 90 GLY A N 1
ATOM 730 C CA . GLY A 1 90 ? 4.093 10.917 17.110 1.00 77.94 90 GLY A CA 1
ATOM 731 C C . GLY A 1 90 ? 2.578 10.908 17.348 1.00 77.94 90 GLY A C 1
ATOM 732 O O . GLY A 1 90 ? 2.131 11.579 18.272 1.00 77.94 90 GLY A O 1
ATOM 733 N N . ASP A 1 91 ? 1.789 10.165 16.563 1.00 81.06 91 ASP A N 1
ATOM 734 C CA . ASP A 1 91 ? 0.341 10.031 16.762 1.00 81.06 91 ASP A CA 1
ATOM 735 C C . ASP A 1 91 ? -0.166 8.671 16.259 1.00 81.06 91 ASP A C 1
ATOM 737 O O . ASP A 1 91 ? -0.493 8.463 15.088 1.00 81.06 91 ASP A O 1
ATOM 741 N N . ASP A 1 92 ? -0.243 7.712 17.172 1.00 77.81 92 ASP A N 1
ATOM 742 C CA . ASP A 1 92 ? -0.567 6.327 16.851 1.00 77.81 92 ASP A CA 1
ATOM 743 C C . ASP A 1 92 ? -2.083 6.066 16.688 1.00 77.81 92 ASP A C 1
ATOM 745 O O . ASP A 1 92 ? -2.478 4.951 16.315 1.00 77.81 92 ASP A O 1
ATOM 749 N N . GLN A 1 93 ? -2.913 7.088 16.946 1.00 85.50 93 GLN A N 1
ATOM 750 C CA . GLN A 1 93 ? -4.373 7.051 16.825 1.00 85.50 93 GLN A CA 1
ATOM 751 C C . GLN A 1 93 ? -4.841 7.294 15.388 1.00 85.50 93 GLN A C 1
ATOM 753 O O . GLN A 1 93 ? -5.971 6.941 15.033 1.00 85.50 93 GLN A O 1
ATOM 758 N N . VAL A 1 94 ? -3.987 7.872 14.537 1.00 85.81 94 VAL A N 1
ATOM 759 C CA . VAL A 1 94 ? -4.297 8.085 13.121 1.00 85.81 94 VAL A CA 1
ATOM 760 C C . VAL A 1 94 ? -4.254 6.756 12.374 1.00 85.81 94 VAL A C 1
ATOM 762 O O . VAL A 1 94 ? -3.192 6.240 12.042 1.00 85.81 94 VAL A O 1
ATOM 765 N N . LYS A 1 95 ? -5.435 6.211 12.074 1.00 92.06 95 LYS A N 1
ATOM 766 C CA . LYS A 1 95 ? -5.587 4.918 11.383 1.00 92.06 95 LYS A CA 1
ATOM 767 C C . LYS A 1 95 ? -5.622 5.017 9.862 1.00 92.06 95 LYS A C 1
ATOM 769 O O . LYS A 1 95 ? -5.594 3.996 9.189 1.00 92.06 95 LYS A O 1
ATOM 774 N N . ASP A 1 96 ? -5.724 6.220 9.304 1.00 91.56 96 ASP A N 1
ATOM 775 C CA . ASP A 1 96 ? -5.791 6.429 7.857 1.00 91.56 96 ASP A CA 1
ATOM 776 C C . ASP A 1 96 ? -4.437 6.800 7.239 1.00 91.56 96 ASP A C 1
ATOM 778 O O . ASP A 1 96 ? -4.388 7.151 6.065 1.00 91.56 96 ASP A O 1
ATOM 782 N N . TYR A 1 97 ? -3.347 6.710 8.002 1.00 90.31 97 TYR A N 1
ATOM 783 C CA . TYR A 1 97 ? -1.997 7.064 7.575 1.00 90.31 97 TYR A CA 1
ATOM 784 C C . TYR A 1 97 ? -1.146 5.813 7.352 1.00 90.31 97 TYR A C 1
ATOM 786 O O . TYR A 1 97 ? -1.331 4.787 8.012 1.00 90.31 97 TYR A O 1
ATOM 794 N N . MET A 1 98 ? -0.205 5.902 6.417 1.00 88.31 98 MET A N 1
ATOM 795 C CA . MET A 1 98 ? 0.878 4.940 6.289 1.00 88.31 98 MET A CA 1
ATOM 796 C C . MET A 1 98 ? 2.112 5.550 5.617 1.00 88.31 98 MET A C 1
ATOM 798 O O . MET A 1 98 ? 1.999 6.486 4.827 1.00 88.31 98 MET A O 1
ATOM 802 N N . THR A 1 99 ? 3.280 4.970 5.875 1.00 86.62 99 THR A N 1
ATOM 803 C CA . THR A 1 99 ? 4.532 5.267 5.172 1.00 86.62 99 THR A CA 1
ATOM 804 C C . THR A 1 99 ? 5.007 4.015 4.442 1.00 86.62 99 THR A C 1
ATOM 806 O O . THR A 1 99 ? 5.167 2.971 5.069 1.00 86.62 99 THR A O 1
ATOM 809 N N . SER A 1 100 ? 5.257 4.115 3.136 1.00 83.25 100 SER A N 1
ATOM 810 C CA . SER A 1 100 ? 5.877 3.055 2.328 1.00 83.25 100 SER A CA 1
ATOM 811 C C . SER A 1 100 ? 7.373 3.321 2.166 1.00 83.25 100 SER A C 1
ATOM 813 O O . SER A 1 100 ? 7.748 4.401 1.719 1.00 83.25 100 SER A O 1
ATOM 815 N N . THR A 1 101 ? 8.227 2.350 2.479 1.00 78.56 101 THR A N 1
ATOM 816 C CA . THR A 1 101 ? 9.695 2.455 2.391 1.00 78.56 101 THR A CA 1
ATOM 817 C C . THR A 1 101 ? 10.323 1.134 1.923 1.00 78.56 101 THR A C 1
ATOM 819 O O . THR A 1 101 ? 9.704 0.073 2.020 1.00 78.56 101 THR A O 1
ATOM 822 N N . PHE A 1 102 ? 11.551 1.193 1.407 1.00 70.50 102 PHE A N 1
ATOM 823 C CA . PHE A 1 102 ? 12.367 0.014 1.067 1.00 70.50 102 PHE A CA 1
ATOM 824 C C . PHE A 1 102 ? 13.168 -0.513 2.252 1.00 70.50 102 PHE A C 1
ATOM 826 O O . PHE A 1 102 ? 13.645 -1.642 2.221 1.00 70.50 102 PHE A O 1
ATOM 833 N N . ASP A 1 103 ? 13.279 0.293 3.302 1.00 74.69 103 ASP A N 1
ATOM 834 C CA . ASP A 1 103 ? 13.960 -0.061 4.534 1.00 74.69 103 ASP A CA 1
ATOM 835 C C . ASP A 1 103 ? 13.191 0.549 5.721 1.00 74.69 103 ASP A C 1
ATOM 837 O O . ASP A 1 103 ? 12.947 1.767 5.735 1.00 74.69 103 ASP A O 1
ATOM 841 N N . PRO A 1 104 ? 12.755 -0.276 6.694 1.00 71.19 104 PRO A N 1
ATOM 842 C CA . PRO A 1 104 ? 11.964 0.182 7.829 1.00 71.19 104 PRO A CA 1
ATOM 843 C C . PRO A 1 104 ? 12.727 1.128 8.770 1.00 71.19 104 PRO A C 1
ATOM 845 O O . PRO A 1 104 ? 12.093 1.982 9.393 1.00 71.19 104 PRO A O 1
ATOM 848 N N . GLU A 1 105 ? 14.059 1.038 8.850 1.00 76.25 105 GLU A N 1
ATOM 849 C CA . GLU A 1 105 ? 14.893 1.939 9.664 1.00 76.25 105 GLU A CA 1
ATOM 850 C C . GLU A 1 105 ? 15.007 3.333 9.027 1.00 76.25 105 GLU A C 1
ATOM 852 O O . GLU A 1 105 ? 15.215 4.348 9.696 1.00 76.25 105 GLU A O 1
ATOM 857 N N . HIS A 1 106 ? 14.766 3.405 7.720 1.00 71.38 106 HIS A N 1
ATOM 858 C CA . HIS A 1 106 ? 14.923 4.591 6.893 1.00 71.38 106 HIS A CA 1
ATOM 859 C C . HIS A 1 106 ? 13.584 5.224 6.487 1.00 71.38 106 HIS A C 1
ATOM 861 O O . HIS A 1 106 ? 13.416 5.730 5.377 1.00 71.38 106 HIS A O 1
ATOM 867 N N . ARG A 1 107 ? 12.624 5.268 7.421 1.00 68.50 107 ARG A N 1
ATOM 868 C CA . ARG A 1 107 ? 11.273 5.829 7.218 1.00 68.50 107 ARG A CA 1
ATOM 869 C C . ARG A 1 107 ? 11.254 7.233 6.590 1.00 68.50 107 ARG A C 1
ATOM 871 O O . ARG A 1 107 ? 10.375 7.524 5.785 1.00 68.50 107 ARG A O 1
ATOM 878 N N . LYS A 1 108 ? 12.239 8.075 6.919 1.00 66.75 108 LYS A N 1
ATOM 879 C CA . LYS A 1 108 ? 12.455 9.429 6.361 1.00 66.75 108 LYS A CA 1
ATOM 880 C C . LYS A 1 108 ? 12.790 9.465 4.861 1.00 66.75 108 LYS A C 1
ATOM 882 O O . LYS A 1 108 ? 12.984 10.533 4.309 1.00 66.75 108 LYS A O 1
ATOM 887 N N . TYR A 1 109 ? 12.957 8.321 4.208 1.00 68.31 109 TYR A N 1
ATOM 888 C CA . TYR A 1 109 ? 13.132 8.235 2.755 1.00 68.31 109 TYR A CA 1
ATOM 889 C C . TYR A 1 109 ? 11.917 7.579 2.081 1.00 68.31 109 TYR A C 1
ATOM 891 O O . TYR A 1 109 ? 11.924 7.335 0.876 1.00 68.31 109 TYR A O 1
ATOM 899 N N . GLY A 1 110 ? 10.865 7.305 2.859 1.00 72.31 110 GLY A N 1
ATOM 900 C CA . GLY A 1 110 ? 9.625 6.711 2.392 1.00 72.31 110 GLY A CA 1
ATOM 901 C C . GLY A 1 110 ? 8.648 7.706 1.764 1.00 72.31 110 GLY A C 1
ATOM 902 O O . GLY A 1 110 ? 8.874 8.913 1.687 1.00 72.31 110 GLY A O 1
ATOM 903 N N . GLN A 1 111 ? 7.523 7.164 1.307 1.00 78.19 111 GLN A N 1
ATOM 904 C CA . GLN A 1 111 ? 6.376 7.904 0.793 1.00 78.19 111 GLN A CA 1
ATOM 905 C C . GLN A 1 111 ? 5.240 7.869 1.810 1.00 78.19 111 GLN A C 1
ATOM 907 O O . GLN A 1 111 ? 4.766 6.791 2.180 1.00 78.19 111 GLN A O 1
ATOM 912 N N . ASN A 1 112 ? 4.781 9.048 2.227 1.00 81.06 112 ASN A N 1
ATOM 913 C CA . ASN A 1 112 ? 3.666 9.188 3.158 1.00 81.06 112 ASN A CA 1
ATOM 914 C C . ASN A 1 112 ? 2.343 9.215 2.399 1.00 81.06 112 ASN A C 1
ATOM 916 O O . ASN A 1 112 ? 2.130 10.000 1.475 1.00 81.06 112 ASN A O 1
ATOM 920 N N . LEU A 1 113 ? 1.440 8.332 2.801 1.00 83.06 113 LEU A N 1
ATOM 921 C CA . LEU A 1 113 ? 0.200 8.035 2.112 1.00 83.06 113 LEU A CA 1
ATOM 922 C C . LEU A 1 113 ? -0.953 8.107 3.110 1.00 83.06 113 LEU A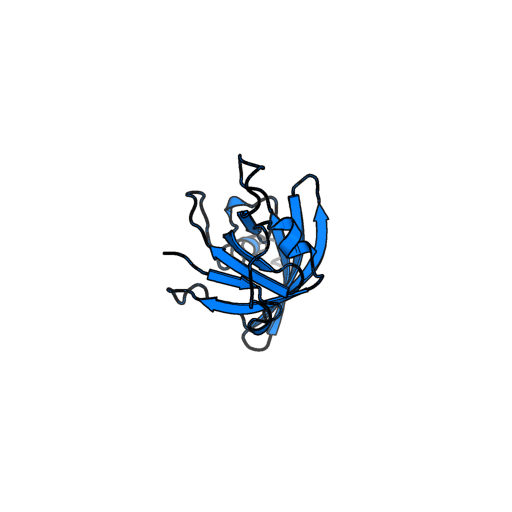 C 1
ATOM 924 O O . LEU A 1 113 ? -0.857 7.671 4.256 1.00 83.06 113 LEU A O 1
ATOM 928 N N . ARG A 1 114 ? -2.078 8.639 2.647 1.00 86.56 114 ARG A N 1
ATOM 929 C CA . ARG A 1 114 ? -3.335 8.681 3.378 1.00 86.56 114 ARG A CA 1
ATOM 930 C C . ARG A 1 114 ? -4.374 7.835 2.669 1.00 86.56 114 ARG A C 1
ATOM 932 O O . ARG A 1 114 ? -4.653 8.051 1.493 1.00 86.56 114 ARG A O 1
ATOM 939 N N . LEU A 1 115 ? -4.994 6.918 3.391 1.00 89.56 115 LEU A N 1
ATOM 940 C CA . LEU A 1 115 ? -6.155 6.165 2.948 1.00 89.56 115 LEU A CA 1
ATOM 941 C C . LEU A 1 115 ? -7.359 7.103 2.857 1.00 89.56 115 LEU A C 1
ATOM 943 O O . LEU A 1 115 ? -7.834 7.618 3.866 1.00 89.56 115 LEU A O 1
ATOM 947 N N . VAL A 1 116 ? -7.858 7.347 1.647 1.00 88.56 116 VAL A N 1
ATOM 948 C CA . VAL A 1 116 ? -9.017 8.228 1.416 1.00 88.56 116 VAL A CA 1
ATOM 949 C C . VAL A 1 116 ? -10.303 7.446 1.167 1.00 88.56 116 VAL A C 1
ATOM 951 O O . VAL A 1 116 ? -11.387 7.965 1.415 1.00 88.56 116 VAL A O 1
ATOM 954 N N . PHE A 1 117 ? -10.192 6.183 0.754 1.00 88.06 117 PHE A N 1
ATOM 955 C CA . PHE A 1 117 ? -11.320 5.277 0.559 1.00 88.06 117 PHE A CA 1
ATOM 956 C C . PHE A 1 117 ? -10.889 3.836 0.826 1.00 88.06 117 PHE A C 1
ATOM 958 O O . PHE A 1 117 ? -9.790 3.448 0.434 1.00 88.06 117 PHE A O 1
ATOM 965 N N . ALA A 1 118 ? -11.758 3.033 1.439 1.00 88.38 118 ALA A N 1
ATOM 966 C CA . ALA A 1 118 ? -11.518 1.610 1.635 1.00 88.38 118 ALA A CA 1
ATOM 967 C C . ALA A 1 118 ? -12.802 0.789 1.494 1.00 88.38 118 ALA A C 1
ATOM 969 O O . ALA A 1 118 ? -13.851 1.132 2.045 1.00 88.38 118 ALA A O 1
ATOM 970 N N . LYS A 1 119 ? -12.666 -0.345 0.811 1.00 89.94 119 LYS A N 1
ATOM 971 C CA . LYS A 1 119 ? -13.506 -1.531 0.936 1.00 89.94 119 LYS A CA 1
ATOM 972 C C . LYS A 1 119 ? -12.581 -2.723 1.137 1.00 89.94 119 LYS A C 1
ATOM 974 O O . LYS A 1 119 ? -11.977 -3.215 0.185 1.00 89.94 119 LYS A O 1
ATOM 979 N N . TYR A 1 120 ? -12.447 -3.152 2.384 1.00 88.38 120 TYR A N 1
ATOM 980 C CA . TYR A 1 120 ? -11.621 -4.280 2.790 1.00 88.38 120 TYR A CA 1
ATOM 981 C C . TYR A 1 120 ? -11.938 -5.503 1.928 1.00 88.38 120 TYR A C 1
ATOM 983 O O . TYR A 1 120 ? -13.099 -5.790 1.626 1.00 88.38 120 TYR A O 1
ATOM 991 N N . GLY A 1 121 ? -10.896 -6.195 1.486 1.00 84.81 121 GLY A N 1
ATOM 992 C CA . GLY A 1 121 ? -11.006 -7.343 0.598 1.00 84.81 121 GLY A CA 1
ATOM 993 C C . GLY A 1 121 ? -11.173 -6.987 -0.882 1.00 84.81 121 GLY A C 1
ATOM 994 O O . GLY A 1 121 ? -11.067 -7.874 -1.723 1.00 84.81 121 GLY A O 1
ATOM 995 N N . LYS A 1 122 ? -11.487 -5.725 -1.221 1.00 85.75 122 LYS A N 1
ATOM 996 C CA . LYS A 1 122 ? -11.982 -5.351 -2.559 1.00 85.75 122 LYS A CA 1
ATOM 997 C C . LYS A 1 122 ? -11.215 -4.232 -3.245 1.00 85.75 122 LYS A C 1
ATOM 999 O O . LYS A 1 122 ? -10.927 -4.349 -4.431 1.00 85.75 122 LYS A O 1
ATOM 1004 N N . CYS A 1 123 ? -10.952 -3.124 -2.560 1.00 84.88 123 CYS A N 1
ATOM 1005 C CA . CYS A 1 123 ? -10.140 -2.031 -3.090 1.00 84.88 123 CYS A CA 1
ATOM 1006 C C . CYS A 1 123 ? -9.908 -0.941 -2.049 1.00 84.88 123 CYS A C 1
ATOM 1008 O O . CYS A 1 123 ? -10.642 -0.815 -1.065 1.00 84.88 123 CYS A O 1
ATOM 1010 N N . PHE A 1 124 ? -8.923 -0.093 -2.312 1.00 86.50 124 PHE A N 1
ATOM 1011 C CA . PHE A 1 124 ? -8.725 1.127 -1.557 1.00 86.50 124 PHE A CA 1
ATOM 1012 C C . PHE A 1 124 ? -8.079 2.208 -2.421 1.00 86.50 124 PHE A C 1
ATOM 1014 O O . PHE A 1 124 ? -7.562 1.962 -3.506 1.00 86.50 124 PHE A O 1
ATOM 1021 N N . ILE A 1 125 ? -8.156 3.442 -1.944 1.00 85.12 125 ILE A N 1
ATOM 1022 C CA . ILE A 1 125 ? -7.564 4.597 -2.610 1.00 85.12 125 ILE A CA 1
ATOM 1023 C C . ILE A 1 125 ? -6.661 5.270 -1.598 1.00 85.12 125 ILE A C 1
ATOM 1025 O O . ILE A 1 125 ? -7.097 5.597 -0.488 1.00 85.12 125 ILE A O 1
ATOM 1029 N N . LEU A 1 126 ? -5.415 5.489 -1.990 1.00 84.81 126 LEU A N 1
ATOM 1030 C CA . LEU A 1 126 ? -4.447 6.236 -1.216 1.00 84.81 126 LEU A CA 1
ATOM 1031 C C . LEU A 1 126 ? -4.146 7.549 -1.922 1.00 84.81 126 LEU A C 1
ATOM 1033 O O . LEU A 1 126 ? -4.202 7.680 -3.144 1.00 84.81 126 LEU A O 1
ATOM 1037 N N . ARG A 1 127 ? -3.781 8.530 -1.121 1.00 79.69 127 ARG A N 1
ATOM 1038 C CA . ARG A 1 127 ? -3.327 9.833 -1.562 1.00 79.69 127 ARG A CA 1
ATOM 1039 C C . ARG A 1 127 ? -1.989 10.094 -0.906 1.00 79.69 127 ARG A C 1
ATOM 1041 O O . ARG A 1 127 ? -1.904 10.072 0.315 1.00 79.69 127 ARG A O 1
ATOM 1048 N N . GLU A 1 128 ? -0.968 10.358 -1.694 1.00 77.81 128 GLU A N 1
ATOM 1049 C CA . GLU A 1 128 ? 0.275 10.910 -1.195 1.00 77.81 128 GLU A CA 1
ATOM 1050 C C . GLU A 1 128 ? 0.029 12.261 -0.540 1.00 77.81 128 GLU A C 1
ATOM 1052 O O . GLU A 1 128 ? -0.693 13.132 -1.048 1.00 77.81 128 GLU A O 1
ATOM 1057 N N . ILE A 1 129 ? 0.633 12.407 0.628 1.00 77.38 129 ILE A N 1
ATOM 1058 C CA . ILE A 1 129 ? 0.554 13.605 1.435 1.00 77.38 129 ILE A CA 1
ATOM 1059 C C . ILE A 1 129 ? 1.962 14.100 1.726 1.00 77.38 129 ILE A C 1
ATOM 1061 O O . ILE A 1 129 ? 2.876 13.334 2.013 1.00 77.38 129 ILE A O 1
ATOM 1065 N N . TYR A 1 130 ? 2.113 15.417 1.661 1.00 72.00 130 TYR A N 1
ATOM 1066 C CA . TYR A 1 130 ? 3.295 16.093 2.159 1.00 72.00 130 TYR A CA 1
ATOM 1067 C C . TYR A 1 130 ? 2.998 16.559 3.581 1.00 72.00 130 TYR A C 1
ATOM 1069 O O . TYR A 1 130 ? 2.109 17.387 3.783 1.00 72.00 130 TYR A O 1
ATOM 1077 N N . ASP A 1 131 ? 3.705 16.007 4.558 1.00 64.25 131 ASP A N 1
ATOM 1078 C CA . ASP A 1 131 ? 3.540 16.309 5.983 1.00 64.25 131 ASP A CA 1
ATOM 1079 C C . ASP A 1 131 ? 4.759 17.026 6.589 1.00 64.25 131 ASP A C 1
ATOM 1081 O O . ASP A 1 131 ? 4.850 17.167 7.805 1.00 64.25 131 ASP A O 1
ATOM 1085 N N . GLY A 1 132 ? 5.669 17.535 5.748 1.00 53.25 132 GLY A N 1
ATOM 1086 C CA . GLY A 1 132 ? 6.820 18.339 6.174 1.00 53.25 132 GLY A CA 1
ATOM 1087 C C . GLY A 1 132 ? 8.028 17.536 6.670 1.00 53.25 132 GLY A C 1
ATOM 1088 O O . GLY A 1 132 ? 9.033 18.140 7.034 1.00 53.25 132 GLY A O 1
ATOM 1089 N N . GLN A 1 133 ? 7.961 16.203 6.658 1.00 54.62 133 GLN A N 1
ATOM 1090 C CA . GLN A 1 133 ? 9.123 15.321 6.815 1.00 54.62 133 GLN A CA 1
ATOM 1091 C C . GLN A 1 133 ? 9.841 15.200 5.453 1.00 54.62 133 GLN A C 1
ATOM 1093 O O . GLN A 1 133 ? 9.163 15.221 4.419 1.00 54.62 133 GLN A O 1
ATOM 1098 N N . PRO A 1 134 ? 11.187 15.129 5.398 1.00 42.62 134 PRO A N 1
ATOM 1099 C CA . PRO A 1 134 ? 11.889 14.969 4.126 1.00 42.62 134 PRO A CA 1
ATOM 1100 C C . PRO A 1 134 ? 11.389 13.689 3.448 1.00 42.62 134 PRO A C 1
ATOM 1102 O O . PRO A 1 134 ? 11.400 12.639 4.064 1.00 42.62 134 PRO A O 1
ATOM 1105 N N . ASN A 1 135 ? 10.921 13.790 2.203 1.00 49.06 135 ASN A N 1
ATOM 1106 C CA . ASN A 1 135 ? 10.484 12.659 1.384 1.00 49.06 135 ASN A CA 1
ATOM 1107 C C . ASN A 1 135 ? 11.294 12.724 0.086 1.00 49.06 135 ASN A C 1
ATOM 1109 O O . ASN A 1 135 ? 10.985 13.524 -0.799 1.00 49.06 135 ASN A O 1
ATOM 1113 N N . THR A 1 136 ? 12.358 11.931 -0.039 1.00 40.94 136 THR A N 1
ATOM 1114 C CA . THR A 1 136 ? 13.237 11.959 -1.227 1.00 40.94 136 THR A CA 1
ATOM 1115 C C . THR A 1 136 ? 12.686 11.187 -2.429 1.00 40.94 136 THR A C 1
ATOM 1117 O O . THR A 1 136 ? 13.318 11.164 -3.481 1.00 40.94 136 THR A O 1
ATOM 1120 N N . GLY A 1 137 ? 11.474 10.632 -2.334 1.00 40.12 137 GLY A N 1
ATOM 1121 C CA . GLY A 1 137 ? 10.848 9.894 -3.429 1.00 40.12 137 GLY A CA 1
ATOM 1122 C C . GLY A 1 137 ? 11.473 8.510 -3.630 1.00 40.12 137 GLY A C 1
ATOM 1123 O O . GLY A 1 137 ? 12.635 8.259 -3.325 1.00 40.12 137 GLY A O 1
ATOM 1124 N N . SER A 1 138 ? 10.668 7.583 -4.135 1.00 43.12 138 SER A N 1
ATOM 1125 C CA . SER A 1 138 ? 10.940 6.148 -4.088 1.00 43.12 138 SER A CA 1
ATOM 1126 C C . SER A 1 138 ? 11.942 5.609 -5.116 1.00 43.12 138 SER A C 1
ATOM 1128 O O . SER A 1 138 ? 11.926 4.404 -5.322 1.00 43.12 138 SER A O 1
ATOM 1130 N N . THR A 1 139 ? 12.763 6.402 -5.819 1.00 42.62 139 THR A N 1
ATOM 1131 C CA . THR A 1 139 ? 13.394 5.822 -7.030 1.00 42.62 139 THR A CA 1
ATOM 1132 C C . THR A 1 139 ? 14.767 6.293 -7.509 1.00 42.62 139 THR A C 1
ATOM 1134 O O . THR A 1 139 ? 15.162 5.793 -8.555 1.00 42.62 139 THR A O 1
ATOM 1137 N N . GLN A 1 140 ? 15.562 7.149 -6.843 1.00 39.41 140 GLN A N 1
ATOM 1138 C CA . GLN A 1 140 ? 16.868 7.512 -7.460 1.00 39.41 140 GLN A CA 1
ATOM 1139 C C . GLN A 1 140 ? 18.141 7.539 -6.608 1.00 39.41 140 GLN A C 1
ATOM 1141 O O . GLN A 1 140 ? 19.210 7.420 -7.199 1.00 39.41 140 GLN A O 1
ATOM 1146 N N . HIS A 1 141 ? 18.112 7.644 -5.276 1.00 35.50 141 HIS A N 1
ATOM 1147 C CA . HIS A 1 141 ? 19.377 7.787 -4.523 1.00 35.50 141 HIS A CA 1
ATOM 1148 C C . HIS A 1 141 ? 19.956 6.509 -3.912 1.00 35.50 141 HIS A C 1
ATOM 1150 O O . HIS A 1 141 ? 21.170 6.417 -3.778 1.00 35.50 141 HIS A O 1
ATOM 1156 N N . LEU A 1 142 ? 19.154 5.474 -3.661 1.00 37.25 142 LEU A N 1
ATOM 1157 C CA . LEU A 1 142 ? 19.666 4.246 -3.034 1.00 37.25 142 LEU A CA 1
ATOM 1158 C C . LEU A 1 142 ? 20.261 3.224 -4.023 1.00 37.25 142 LEU A C 1
ATOM 1160 O O . LEU A 1 142 ? 20.822 2.229 -3.593 1.00 37.25 142 LEU A O 1
ATOM 1164 N N . GLN A 1 143 ? 20.215 3.478 -5.338 1.00 37.75 143 GLN A N 1
ATOM 1165 C CA . GLN A 1 143 ? 20.991 2.705 -6.326 1.00 37.75 143 GLN A CA 1
ATOM 1166 C C . GLN A 1 143 ? 22.393 3.290 -6.586 1.00 37.75 143 GLN A C 1
ATOM 1168 O O . GLN A 1 143 ? 23.185 2.669 -7.289 1.00 37.75 143 GLN A O 1
ATOM 1173 N N . GLY A 1 144 ? 22.708 4.476 -6.049 1.00 32.31 144 GLY A N 1
ATOM 1174 C CA . GLY A 1 144 ? 23.983 5.161 -6.298 1.00 32.31 144 GLY A CA 1
ATOM 1175 C C . GLY A 1 144 ? 25.052 4.965 -5.220 1.00 32.31 144 GLY A C 1
ATOM 1176 O O . GLY A 1 144 ? 26.240 5.088 -5.525 1.00 32.31 144 GLY A O 1
ATOM 1177 N N . GLU A 1 145 ? 24.669 4.650 -3.980 1.00 33.91 145 GLU A N 1
ATOM 1178 C CA . GLU A 1 145 ? 25.620 4.634 -2.856 1.00 33.91 145 GLU A CA 1
ATOM 1179 C C . GLU A 1 145 ? 26.320 3.286 -2.619 1.00 33.91 145 GLU A C 1
ATOM 1181 O O . GLU A 1 145 ? 27.406 3.283 -2.047 1.00 33.91 145 GLU A O 1
ATOM 1186 N N . ASP A 1 146 ? 25.839 2.172 -3.186 1.00 31.50 146 ASP A N 1
ATOM 1187 C CA . ASP A 1 146 ? 26.576 0.892 -3.139 1.00 31.50 146 ASP A CA 1
ATOM 1188 C C . ASP A 1 146 ? 27.643 0.746 -4.243 1.00 31.50 146 ASP A C 1
ATOM 1190 O O . ASP A 1 146 ? 28.523 -0.115 -4.177 1.00 31.50 146 ASP A O 1
ATOM 1194 N N . SER A 1 147 ? 27.661 1.633 -5.243 1.00 31.91 147 SER A N 1
ATOM 1195 C CA . SER A 1 147 ? 28.680 1.615 -6.307 1.00 31.91 147 SER A CA 1
ATOM 1196 C C . SER A 1 147 ? 30.014 2.288 -5.941 1.00 31.91 147 SER A C 1
ATOM 1198 O O . SER A 1 147 ? 30.952 2.251 -6.742 1.00 31.91 147 SER A O 1
ATOM 1200 N N . MET A 1 148 ? 30.150 2.862 -4.738 1.00 31.02 148 MET A N 1
ATOM 1201 C CA . MET A 1 148 ? 31.399 3.496 -4.273 1.00 31.02 148 MET A CA 1
ATOM 1202 C C . MET A 1 148 ? 32.116 2.754 -3.132 1.00 31.02 148 MET A C 1
ATOM 1204 O O . MET A 1 148 ? 33.101 3.272 -2.610 1.00 31.02 148 MET A O 1
ATOM 1208 N N . HIS A 1 149 ? 31.707 1.529 -2.780 1.00 29.23 149 HIS A N 1
ATOM 1209 C CA . HIS A 1 149 ? 32.426 0.697 -1.793 1.00 29.23 149 HIS A CA 1
ATOM 1210 C C . HIS A 1 149 ? 33.015 -0.616 -2.333 1.00 29.23 149 HIS A C 1
ATOM 1212 O O . HIS A 1 149 ? 33.610 -1.376 -1.579 1.00 29.23 149 HI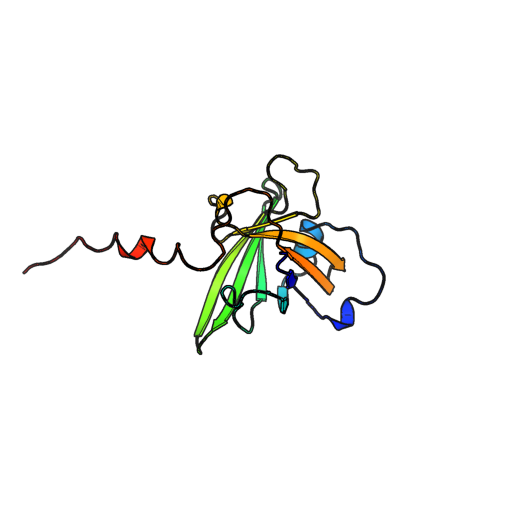S A O 1
ATOM 1218 N N . SER A 1 150 ? 32.974 -0.851 -3.651 1.00 33.75 150 SER A N 1
ATOM 1219 C CA . SER A 1 150 ? 33.648 -2.006 -4.280 1.00 33.75 150 SER A CA 1
ATOM 1220 C C . SER A 1 150 ? 34.957 -1.658 -5.012 1.00 33.75 150 SER A C 1
ATOM 1222 O O . SER A 1 150 ? 35.638 -2.553 -5.510 1.00 33.75 150 SER A O 1
ATOM 1224 N N . ARG A 1 151 ? 35.389 -0.389 -5.053 1.00 36.34 151 ARG A N 1
ATOM 1225 C CA . ARG A 1 151 ? 36.709 -0.026 -5.605 1.00 36.34 151 ARG A CA 1
ATOM 1226 C C . ARG A 1 151 ? 37.787 -0.013 -4.533 1.00 36.34 151 ARG A C 1
ATOM 1228 O O . ARG A 1 151 ? 38.336 1.035 -4.229 1.00 36.34 151 ARG A O 1
ATOM 1235 N N . GLN A 1 152 ? 38.099 -1.184 -4.005 1.00 37.28 152 GLN A N 1
ATOM 1236 C CA . GLN A 1 152 ? 39.416 -1.524 -3.475 1.00 37.28 152 GLN A CA 1
ATOM 1237 C C . GLN A 1 152 ? 39.360 -3.000 -3.106 1.00 37.28 152 GLN A C 1
ATOM 1239 O O . GLN A 1 152 ? 38.809 -3.338 -2.073 1.00 37.28 152 GLN A O 1
ATOM 1244 N N . VAL A 1 153 ? 39.844 -3.866 -3.995 1.00 40.12 153 VAL A N 1
ATOM 1245 C CA . VAL A 1 153 ? 40.792 -4.952 -3.706 1.00 40.12 153 VAL A CA 1
ATOM 1246 C C . VAL A 1 153 ? 41.093 -5.657 -5.045 1.00 40.12 153 VAL A C 1
ATOM 1248 O O . VAL A 1 153 ? 40.194 -6.132 -5.731 1.00 40.12 153 VAL A O 1
ATOM 1251 N N . HIS A 1 154 ? 42.386 -5.680 -5.383 1.00 32.22 154 HIS A N 1
ATOM 1252 C CA . HIS A 1 154 ? 43.070 -6.407 -6.467 1.00 32.22 154 HIS A CA 1
ATOM 1253 C C . HIS A 1 154 ? 43.126 -5.790 -7.878 1.00 32.22 154 HIS A C 1
ATOM 1255 O O . HIS A 1 154 ? 42.570 -6.288 -8.849 1.00 32.22 154 HIS A O 1
ATOM 1261 N N . ALA A 1 155 ? 43.973 -4.767 -7.997 1.00 28.31 155 ALA A N 1
ATOM 1262 C CA . ALA A 1 155 ? 45.091 -4.799 -8.948 1.00 28.31 155 ALA A CA 1
ATOM 1263 C C . ALA A 1 155 ? 46.354 -5.013 -8.071 1.00 28.31 155 ALA A C 1
ATOM 1265 O O . ALA A 1 155 ? 46.403 -4.446 -6.983 1.00 28.31 155 ALA A O 1
ATOM 1266 N N . MET A 1 156 ? 47.372 -5.823 -8.353 1.00 29.94 156 MET A N 1
ATOM 1267 C CA . MET A 1 156 ? 47.959 -6.358 -9.584 1.00 29.94 156 MET A CA 1
ATOM 1268 C C . MET A 1 156 ? 48.699 -7.696 -9.244 1.00 29.94 156 MET A C 1
ATOM 1270 O O . MET A 1 156 ? 48.307 -8.328 -8.265 1.00 29.94 156 MET A O 1
ATOM 1274 N N . PRO A 1 157 ? 49.729 -8.109 -10.014 1.00 39.84 157 PRO A N 1
ATOM 1275 C CA . PRO A 1 157 ? 49.929 -9.426 -10.633 1.00 39.84 157 PRO A CA 1
ATOM 1276 C C . PRO A 1 157 ? 50.374 -10.567 -9.700 1.00 39.84 157 PRO A C 1
ATOM 1278 O O . PRO A 1 157 ? 50.992 -10.297 -8.647 1.00 39.84 157 PRO A O 1
#